Protein AF-A0A933AMP9-F1 (afdb_monomer)

pLDDT: mean 70.08, std 17.04, range [39.66, 95.19]

Secondary structure (DSSP, 8-state):
-----------HHHHHHHHHHHHHHHHTTS-SSHHHHHHHHHHHHHHHHHHHHHHHHHH---TTSSS-----

Sequence (72 aa):
MTDSQAAQPRNIQERSFEFAVRIVRLMDRLPHTTAGIQIGRQLMASGTSIGANAQEADAAETKADSIFHSPL

Nearest PDB structures (foldseek):
  9brq-assembly1_e  TM=6.652E-01  e=5.953E+00  Mus musculus

Solvent-accessible surface area (backbone atoms only — not comparable to full-atom values): 4557 Å² total; per-residue (Å²): 136,82,81,74,73,74,76,69,83,73,56,64,67,59,54,45,51,55,48,42,55,51,50,57,60,47,53,80,67,48,59,98,42,75,66,37,52,54,51,43,53,52,50,52,55,55,45,50,48,50,52,52,53,50,52,48,59,72,67,47,92,55,94,72,74,85,62,80,87,76,79,132

Foldseek 3Di:
DPPPPPPDPPDLLVVLVVLLVVLVVVLVVFPPDPVSVVVNVVSNVVSVVSVVVSVVVVVPPDPPPPDDDDDD

Radius of gyration: 17.69 Å; Cα contacts (8 Å, |Δi|>4): 21; chains: 1; bounding box: 48×41×39 Å

Structure (mmCIF, N/CA/C/O backbone):
data_AF-A0A933AMP9-F1
#
_entry.id   AF-A0A933AMP9-F1
#
loop_
_atom_site.group_PDB
_atom_site.id
_atom_site.type_symbol
_atom_site.label_atom_id
_atom_site.label_alt_id
_atom_site.label_comp_id
_atom_site.label_asym_id
_atom_site.label_entity_id
_atom_site.label_seq_id
_atom_site.pdbx_PDB_ins_code
_atom_site.Cartn_x
_atom_site.Cartn_y
_atom_site.Cartn_z
_atom_site.occupancy
_atom_site.B_iso_or_equiv
_atom_site.auth_seq_id
_atom_site.auth_comp_id
_atom_site.auth_asym_id
_atom_site.auth_atom_id
_atom_site.pdbx_PDB_model_num
ATOM 1 N N . MET A 1 1 ? 12.347 -32.176 -24.032 1.00 39.66 1 MET A N 1
ATOM 2 C CA . MET A 1 1 ? 12.872 -30.811 -24.227 1.00 39.66 1 MET A CA 1
ATOM 3 C C . MET A 1 1 ? 11.932 -29.872 -23.499 1.00 39.66 1 MET A C 1
ATOM 5 O O . MET A 1 1 ? 10.921 -29.466 -24.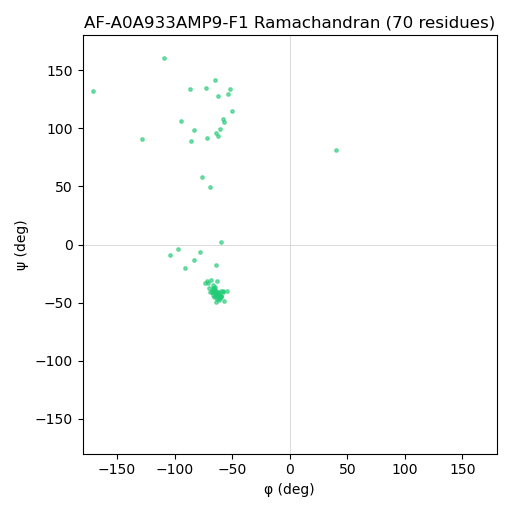047 1.00 39.66 1 MET A O 1
ATOM 9 N N . THR A 1 2 ? 12.167 -29.682 -22.203 1.00 40.53 2 THR A N 1
ATOM 10 C CA . THR A 1 2 ? 11.456 -28.683 -21.405 1.00 40.53 2 THR A CA 1
ATOM 11 C C . THR A 1 2 ? 12.177 -27.369 -21.638 1.00 40.53 2 THR A C 1
ATOM 13 O O . THR A 1 2 ? 13.242 -27.151 -21.058 1.00 40.53 2 THR A O 1
ATOM 16 N N . ASP A 1 3 ? 11.646 -26.539 -22.532 1.00 42.97 3 ASP A N 1
ATOM 17 C CA . ASP A 1 3 ? 12.105 -25.162 -22.663 1.00 42.97 3 ASP A CA 1
ATOM 18 C C . ASP A 1 3 ? 11.774 -24.450 -21.355 1.00 42.97 3 ASP A C 1
ATOM 20 O O . ASP A 1 3 ? 10.644 -24.039 -21.088 1.00 42.97 3 ASP A O 1
ATOM 24 N N . SER A 1 4 ? 12.782 -24.395 -20.488 1.00 49.59 4 SER A N 1
ATOM 25 C CA . SER A 1 4 ? 12.814 -23.525 -19.328 1.00 49.59 4 SER A CA 1
ATOM 26 C C . SER A 1 4 ? 12.763 -22.105 -19.874 1.00 49.59 4 SER A C 1
ATOM 28 O O . SER A 1 4 ? 13.781 -21.552 -20.293 1.00 49.59 4 SER A O 1
ATOM 30 N N . GLN A 1 5 ? 11.554 -21.549 -19.971 1.00 45.28 5 GLN A N 1
ATOM 31 C CA . GLN A 1 5 ? 11.360 -20.141 -20.273 1.00 45.28 5 GLN A CA 1
ATOM 32 C C . GLN A 1 5 ? 12.044 -19.361 -19.154 1.00 45.28 5 GLN A C 1
ATOM 34 O O . GLN A 1 5 ? 11.513 -19.234 -18.051 1.00 45.28 5 GLN A O 1
ATOM 39 N N . ALA A 1 6 ? 13.261 -18.889 -19.431 1.00 47.88 6 ALA A N 1
ATOM 40 C CA . ALA A 1 6 ? 13.943 -17.917 -18.603 1.00 47.88 6 ALA A CA 1
ATOM 41 C C . ALA A 1 6 ? 12.953 -16.775 -18.358 1.00 47.88 6 ALA A C 1
ATOM 43 O O . ALA A 1 6 ? 12.485 -16.141 -19.305 1.00 47.88 6 ALA A O 1
ATOM 44 N N . ALA A 1 7 ? 12.555 -16.599 -17.097 1.00 51.72 7 ALA A N 1
ATOM 45 C CA . ALA A 1 7 ? 11.578 -15.603 -16.703 1.00 51.72 7 ALA A CA 1
ATOM 46 C C . ALA A 1 7 ? 12.087 -14.234 -17.163 1.00 51.72 7 ALA A C 1
ATOM 48 O O . ALA A 1 7 ? 13.040 -13.706 -16.590 1.00 51.72 7 ALA A O 1
ATOM 49 N N . GLN A 1 8 ? 11.483 -13.692 -18.224 1.00 54.91 8 GLN A N 1
ATOM 50 C CA . GLN A 1 8 ? 11.789 -12.344 -18.685 1.00 54.91 8 GLN A CA 1
ATOM 51 C C . GLN A 1 8 ? 11.672 -11.398 -17.485 1.00 54.91 8 GLN A C 1
ATOM 53 O O . GLN A 1 8 ? 10.703 -11.532 -16.722 1.00 54.91 8 GLN A O 1
ATOM 58 N N . PRO A 1 9 ? 12.640 -10.489 -17.263 1.00 56.31 9 PRO A N 1
ATOM 59 C CA . PRO A 1 9 ? 12.587 -9.572 -16.137 1.00 56.31 9 PRO A CA 1
ATOM 60 C C . PRO A 1 9 ? 11.289 -8.773 -16.244 1.00 56.31 9 PRO A C 1
ATOM 62 O O . PRO A 1 9 ? 11.107 -7.964 -17.152 1.00 56.31 9 PRO A O 1
ATOM 65 N N . ARG A 1 10 ? 10.343 -9.079 -15.350 1.00 62.44 10 ARG A N 1
ATOM 66 C CA . ARG A 1 10 ? 9.010 -8.478 -15.365 1.00 62.44 10 ARG A CA 1
AT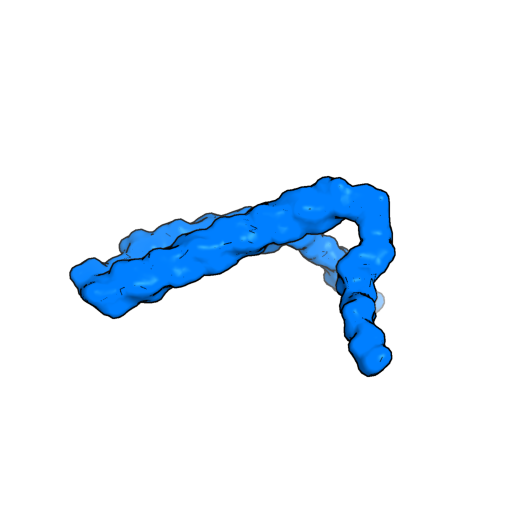OM 67 C C . ARG A 1 10 ? 9.175 -6.976 -15.137 1.00 62.44 10 ARG A C 1
ATOM 69 O O . ARG A 1 10 ? 9.858 -6.579 -14.189 1.00 62.44 10 ARG A O 1
ATOM 76 N N . ASN A 1 11 ? 8.585 -6.181 -16.022 1.00 80.81 11 ASN A N 1
ATOM 77 C CA . ASN A 1 11 ? 8.756 -4.737 -16.077 1.00 80.81 11 ASN A CA 1
ATOM 78 C C . ASN A 1 11 ? 8.449 -4.098 -14.700 1.00 80.81 11 ASN A C 1
ATOM 80 O O . ASN A 1 11 ? 7.433 -4.406 -14.069 1.00 80.81 11 ASN A O 1
ATOM 84 N N . ILE A 1 12 ? 9.360 -3.256 -14.194 1.00 77.62 12 ILE A N 1
ATOM 85 C CA . ILE A 1 12 ? 9.228 -2.651 -12.858 1.00 77.62 12 ILE A CA 1
ATOM 86 C C . ILE A 1 12 ? 8.021 -1.708 -12.807 1.00 77.62 12 ILE A C 1
ATOM 88 O O . ILE A 1 12 ? 7.313 -1.729 -11.802 1.00 77.62 12 ILE A O 1
ATOM 92 N N . GLN A 1 13 ? 7.728 -0.955 -13.875 1.00 75.25 13 GLN A N 1
ATOM 93 C CA . GLN A 1 13 ? 6.539 -0.097 -13.932 1.00 75.25 13 GLN A CA 1
ATOM 94 C C . GLN A 1 13 ? 5.251 -0.915 -13.778 1.00 75.25 13 GLN A C 1
ATOM 96 O O . GLN A 1 13 ? 4.391 -0.561 -12.972 1.00 75.25 13 GLN A O 1
ATOM 101 N N . GLU A 1 14 ? 5.138 -2.044 -14.481 1.00 79.94 14 GLU A N 1
ATOM 102 C CA . GLU A 1 14 ? 3.970 -2.931 -14.397 1.00 79.94 14 GLU A CA 1
ATOM 103 C C . GLU A 1 14 ? 3.785 -3.484 -12.975 1.00 79.94 14 GLU A C 1
ATOM 105 O O . GLU A 1 14 ? 2.700 -3.397 -12.399 1.00 79.94 14 GLU A O 1
ATOM 110 N N . ARG A 1 15 ? 4.869 -3.958 -12.346 1.00 80.88 15 ARG A N 1
ATOM 111 C CA . ARG A 1 15 ? 4.837 -4.451 -10.957 1.00 80.88 15 ARG A CA 1
ATOM 112 C C . ARG A 1 15 ? 4.455 -3.363 -9.956 1.00 80.88 15 ARG A C 1
ATOM 114 O O . ARG A 1 15 ? 3.713 -3.637 -9.012 1.00 80.88 15 ARG A O 1
ATOM 121 N N . SER A 1 16 ? 4.966 -2.150 -10.141 1.00 80.25 16 SER A N 1
ATOM 122 C CA . SER A 1 16 ? 4.659 -0.996 -9.294 1.00 80.25 16 SER A CA 1
ATOM 123 C C . SER A 1 16 ? 3.191 -0.586 -9.419 1.00 80.25 16 SER A C 1
ATOM 125 O O . SER A 1 16 ? 2.533 -0.333 -8.409 1.00 80.25 16 SER A O 1
ATOM 127 N N . PHE A 1 17 ? 2.646 -0.604 -10.636 1.00 80.94 17 PHE A N 1
ATOM 128 C CA . PHE A 1 17 ? 1.233 -0.333 -10.887 1.00 80.94 17 PHE A CA 1
ATOM 129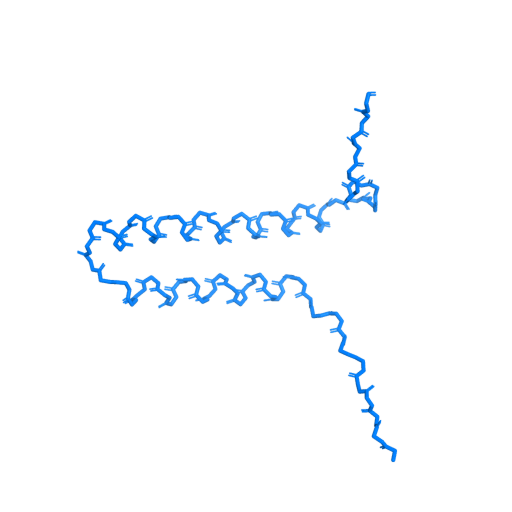 C C . PHE A 1 17 ? 0.322 -1.390 -10.247 1.00 80.94 17 PHE A C 1
ATOM 131 O O . PHE A 1 17 ? -0.599 -1.052 -9.499 1.00 80.94 17 PHE A O 1
ATOM 138 N N . GLU A 1 18 ? 0.607 -2.678 -10.464 1.00 85.50 18 GLU A N 1
ATOM 139 C CA . GLU A 1 18 ? -0.135 -3.776 -9.833 1.00 85.50 18 GLU A CA 1
ATOM 140 C C . GLU A 1 18 ? -0.100 -3.686 -8.303 1.00 85.50 18 GLU A C 1
ATOM 142 O O . GLU A 1 18 ? -1.106 -3.928 -7.627 1.00 85.50 18 GLU A O 1
ATOM 147 N N . PHE A 1 19 ? 1.053 -3.321 -7.739 1.00 82.69 19 PHE A N 1
ATOM 148 C CA . PHE A 1 19 ? 1.210 -3.126 -6.305 1.00 82.69 19 PHE A CA 1
ATOM 149 C C . PHE A 1 19 ? 0.336 -1.978 -5.781 1.00 82.69 19 PHE A C 1
ATOM 151 O O . PHE A 1 19 ? -0.377 -2.166 -4.793 1.00 82.69 19 PHE A O 1
ATOM 158 N N . ALA A 1 20 ? 0.308 -0.834 -6.470 1.00 82.12 20 ALA A N 1
ATOM 159 C CA . ALA A 1 20 ? -0.545 0.296 -6.104 1.00 82.12 20 ALA A CA 1
ATOM 160 C C . ALA A 1 20 ? -2.037 -0.089 -6.108 1.00 82.12 20 ALA A C 1
ATOM 162 O O . ALA A 1 20 ? -2.756 0.180 -5.143 1.00 82.12 20 ALA A O 1
ATOM 163 N N . VAL A 1 21 ? -2.490 -0.817 -7.136 1.00 87.88 21 VAL A N 1
ATOM 164 C CA . VAL A 1 21 ? -3.869 -1.331 -7.218 1.00 87.88 21 VAL A CA 1
ATOM 165 C C . VAL A 1 21 ? -4.195 -2.262 -6.044 1.00 87.88 21 VAL A C 1
ATOM 167 O O . VAL A 1 21 ? -5.295 -2.209 -5.487 1.00 87.88 21 VAL A O 1
ATOM 170 N N . ARG A 1 22 ? -3.250 -3.115 -5.631 1.00 88.75 22 ARG A N 1
ATOM 171 C CA . ARG A 1 22 ? -3.429 -4.004 -4.470 1.00 88.75 22 ARG A CA 1
ATOM 172 C C . ARG A 1 22 ? -3.535 -3.234 -3.157 1.00 88.75 22 ARG A C 1
ATOM 174 O O . ARG A 1 22 ? -4.334 -3.637 -2.316 1.00 88.75 22 ARG A O 1
ATOM 181 N N . ILE A 1 23 ? -2.780 -2.147 -2.986 1.00 85.00 23 ILE A N 1
ATOM 182 C CA . ILE A 1 23 ? -2.879 -1.294 -1.794 1.00 85.00 23 ILE A CA 1
ATOM 183 C C . ILE A 1 23 ? -4.259 -0.648 -1.701 1.00 85.00 23 ILE A C 1
ATOM 185 O O . ILE A 1 23 ? -4.882 -0.739 -0.647 1.00 85.00 23 ILE A O 1
ATOM 189 N N . VAL A 1 24 ? -4.777 -0.082 -2.796 1.00 85.69 24 VAL A N 1
ATOM 190 C CA . VAL A 1 24 ? -6.125 0.518 -2.813 1.00 85.69 24 VAL A CA 1
ATOM 191 C C . VAL A 1 24 ? -7.181 -0.511 -2.403 1.00 85.69 24 VAL A C 1
ATOM 193 O O . VAL A 1 24 ? -7.957 -0.275 -1.483 1.00 85.69 24 VAL A O 1
ATOM 196 N N . ARG A 1 25 ? -7.143 -1.711 -2.993 1.00 89.31 25 ARG A N 1
ATOM 197 C CA . ARG A 1 25 ? -8.076 -2.797 -2.639 1.00 89.31 25 ARG A CA 1
ATOM 198 C C . ARG A 1 25 ? -7.939 -3.271 -1.191 1.00 89.31 25 ARG A C 1
ATOM 200 O O . ARG A 1 25 ? -8.913 -3.738 -0.609 1.00 89.31 25 ARG A O 1
ATOM 207 N N . LEU A 1 26 ? -6.736 -3.210 -0.622 1.00 87.62 26 LEU A N 1
ATOM 208 C CA . LEU A 1 26 ? -6.500 -3.537 0.783 1.00 87.62 26 LEU A CA 1
ATOM 209 C C . LEU A 1 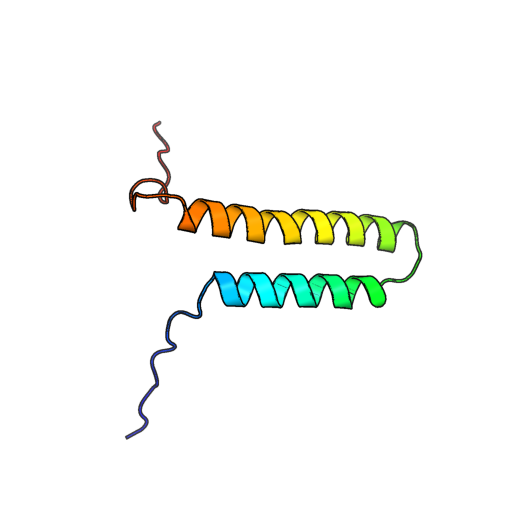26 ? -7.101 -2.469 1.707 1.00 87.62 26 LEU A C 1
ATOM 211 O O . LEU A 1 26 ? -7.654 -2.831 2.744 1.00 87.62 26 LEU A O 1
ATOM 215 N N . MET A 1 27 ? -7.043 -1.187 1.324 1.00 84.94 27 MET A N 1
ATOM 216 C CA . MET A 1 27 ? -7.654 -0.087 2.087 1.00 84.94 27 MET A CA 1
ATOM 217 C C . MET A 1 27 ? -9.155 -0.290 2.266 1.00 84.94 27 MET A C 1
ATOM 219 O O . MET A 1 27 ? -9.654 -0.142 3.378 1.00 84.94 27 MET A O 1
ATOM 223 N N . ASP A 1 28 ? -9.842 -0.748 1.220 1.00 86.44 28 ASP A N 1
ATOM 224 C CA . ASP A 1 28 ? -11.283 -1.029 1.260 1.00 86.44 28 ASP A CA 1
ATOM 225 C C . ASP A 1 28 ? -11.662 -2.169 2.223 1.00 86.44 28 ASP A C 1
ATOM 227 O O . ASP A 1 28 ? -12.829 -2.340 2.578 1.00 86.44 28 ASP A O 1
ATOM 231 N N . ARG A 1 29 ? -10.690 -2.993 2.630 1.00 91.81 29 ARG A N 1
ATOM 232 C CA . ARG A 1 29 ? -10.890 -4.147 3.519 1.00 91.81 29 ARG A CA 1
ATOM 233 C C . ARG A 1 29 ? -10.416 -3.898 4.947 1.00 91.81 29 ARG A C 1
ATOM 235 O O . ARG A 1 29 ? -10.662 -4.742 5.809 1.00 91.81 29 ARG A O 1
ATOM 242 N N . LEU A 1 30 ? -9.730 -2.787 5.210 1.00 89.75 30 LEU A N 1
ATOM 243 C CA . LEU A 1 30 ? -9.238 -2.480 6.547 1.00 89.75 30 LEU A CA 1
ATOM 244 C C . LEU A 1 30 ? -10.402 -2.081 7.467 1.00 89.75 30 LEU A C 1
ATOM 246 O O . LEU A 1 30 ? -11.250 -1.273 7.088 1.00 89.75 30 LEU A O 1
ATOM 250 N N . PRO A 1 31 ? -10.454 -2.618 8.698 1.00 89.38 31 PRO A N 1
ATOM 251 C CA . PRO A 1 31 ? -11.454 -2.205 9.667 1.00 89.38 31 PRO A CA 1
ATOM 252 C C . PRO A 1 31 ? -11.231 -0.739 10.043 1.00 89.38 31 PRO A C 1
ATOM 254 O O . PRO A 1 31 ? -10.090 -0.306 10.232 1.00 89.38 31 PRO A O 1
ATOM 257 N N . HIS A 1 32 ? -12.324 0.008 10.217 1.00 90.19 32 HIS A N 1
ATOM 258 C CA . HIS A 1 32 ? -12.311 1.440 10.534 1.00 90.19 32 HIS A CA 1
ATOM 259 C C . HIS A 1 32 ? -11.948 1.708 12.008 1.00 90.19 32 HIS A C 1
ATOM 261 O O . HIS A 1 32 ? -12.705 2.281 12.789 1.00 90.19 32 HIS A O 1
ATOM 267 N N . THR A 1 33 ? -10.769 1.231 12.393 1.00 95.19 33 THR A N 1
ATOM 268 C CA . THR A 1 33 ? -10.141 1.393 13.702 1.00 95.19 33 THR A CA 1
ATOM 269 C C . THR A 1 33 ? -8.955 2.341 13.577 1.00 95.19 33 THR A C 1
ATOM 271 O O . THR A 1 33 ? -8.393 2.509 12.494 1.00 95.19 33 THR A O 1
ATOM 274 N N . THR A 1 34 ? -8.505 2.913 14.693 1.00 91.31 34 THR A N 1
ATOM 275 C CA . THR A 1 34 ? -7.298 3.754 14.723 1.00 91.31 34 THR A CA 1
ATOM 276 C C . THR A 1 34 ? -6.079 3.031 14.138 1.00 91.31 34 THR A C 1
ATOM 278 O O . THR A 1 34 ? -5.319 3.623 13.375 1.00 91.31 34 THR A O 1
ATOM 281 N N . ALA A 1 35 ? -5.926 1.735 14.432 1.00 89.81 35 ALA A N 1
ATOM 282 C CA . ALA A 1 35 ? -4.860 0.911 13.868 1.00 89.81 35 ALA A CA 1
ATOM 283 C C . ALA A 1 35 ? -5.004 0.751 12.345 1.00 89.81 35 ALA A C 1
ATOM 285 O O . ALA A 1 35 ? -4.030 0.930 11.618 1.00 89.81 35 ALA A O 1
ATOM 286 N N . GLY A 1 36 ? -6.220 0.483 11.858 1.00 88.88 36 GLY A N 1
ATOM 287 C CA . GLY A 1 36 ? -6.498 0.345 10.427 1.00 88.88 36 GLY A CA 1
ATOM 288 C C . GLY A 1 36 ? -6.208 1.624 9.638 1.00 88.88 36 GL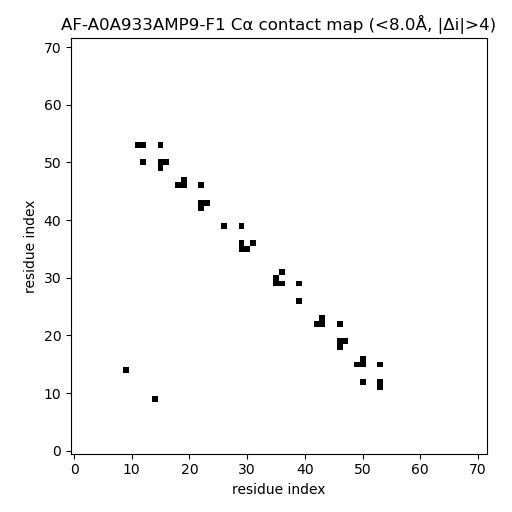Y A C 1
ATOM 289 O O . GLY A 1 36 ? -5.556 1.572 8.598 1.00 88.88 36 GLY A O 1
ATOM 290 N N . ILE A 1 37 ? -6.596 2.783 10.176 1.00 89.50 37 ILE A N 1
ATOM 291 C CA . ILE A 1 37 ? -6.321 4.097 9.573 1.00 89.50 37 ILE A CA 1
ATOM 292 C C . ILE A 1 37 ? -4.813 4.379 9.533 1.00 89.50 37 ILE A C 1
ATOM 294 O O . ILE A 1 37 ? -4.295 4.851 8.520 1.00 89.50 37 ILE A O 1
ATOM 298 N N . GLN A 1 38 ? -4.092 4.081 10.618 1.00 92.31 38 GLN A N 1
ATOM 299 C CA . GLN A 1 38 ? -2.656 4.351 10.699 1.00 92.31 38 GLN A CA 1
ATOM 300 C C . GLN A 1 38 ? -1.841 3.446 9.768 1.00 92.31 38 GLN A C 1
ATOM 302 O O . GLN A 1 38 ? -0.925 3.921 9.095 1.00 92.31 38 GLN A O 1
ATOM 307 N N . ILE A 1 39 ? -2.201 2.163 9.688 1.00 87.81 39 ILE A N 1
ATOM 308 C CA . ILE A 1 39 ? -1.623 1.211 8.731 1.00 87.81 39 ILE A CA 1
ATOM 309 C C . ILE A 1 39 ? -1.941 1.653 7.301 1.00 87.81 39 ILE A C 1
ATOM 311 O O . ILE A 1 39 ? -1.054 1.672 6.449 1.00 87.81 39 ILE A O 1
ATOM 315 N N . GLY A 1 40 ? -3.180 2.078 7.046 1.00 87.62 40 GLY A N 1
ATOM 316 C CA . GLY A 1 40 ? -3.588 2.526 5.725 1.00 87.62 40 GLY A CA 1
ATOM 317 C C . GLY A 1 40 ? -2.825 3.750 5.231 1.00 87.62 40 GLY A C 1
ATOM 318 O O . GLY A 1 40 ? -2.346 3.770 4.099 1.00 87.62 40 GLY A O 1
ATOM 319 N N . ARG A 1 41 ? -2.598 4.735 6.106 1.00 85.88 41 ARG A N 1
ATOM 320 C CA . ARG A 1 41 ? -1.754 5.900 5.801 1.00 85.88 41 ARG A CA 1
ATOM 321 C C . ARG A 1 41 ? -0.317 5.517 5.440 1.00 85.88 41 ARG A C 1
ATOM 323 O O . ARG A 1 41 ? 0.217 6.046 4.470 1.00 85.88 41 ARG A O 1
ATOM 330 N N . GLN A 1 42 ? 0.297 4.595 6.183 1.00 86.25 42 GLN A N 1
ATOM 331 C CA . GLN A 1 42 ? 1.663 4.129 5.898 1.00 86.25 42 GLN A CA 1
ATOM 332 C C . GLN A 1 42 ? 1.747 3.351 4.578 1.00 86.25 42 GLN A C 1
ATOM 334 O O . GLN A 1 42 ? 2.695 3.522 3.807 1.00 86.25 42 GLN A O 1
ATOM 339 N N . LEU A 1 43 ? 0.737 2.531 4.280 1.00 85.50 43 LEU A N 1
ATOM 340 C CA . LEU A 1 43 ? 0.656 1.795 3.020 1.00 85.50 43 LEU A CA 1
ATOM 341 C C . LEU A 1 43 ? 0.473 2.737 1.829 1.00 85.50 43 LEU A C 1
ATOM 343 O O . LEU A 1 43 ? 1.176 2.599 0.837 1.00 85.50 43 LEU A O 1
ATOM 347 N N . MET A 1 44 ? -0.395 3.742 1.940 1.00 80.38 44 MET A N 1
ATOM 348 C CA . MET A 1 44 ? -0.563 4.741 0.883 1.00 80.38 44 MET A CA 1
ATOM 349 C C . MET A 1 44 ? 0.736 5.510 0.613 1.00 80.38 44 MET A C 1
ATOM 351 O O . MET A 1 44 ? 1.140 5.618 -0.541 1.00 80.38 44 MET A O 1
ATOM 355 N N . ALA A 1 45 ? 1.429 5.971 1.661 1.00 78.94 45 ALA A N 1
ATOM 356 C CA . ALA A 1 45 ? 2.690 6.702 1.521 1.00 78.94 45 ALA A CA 1
ATOM 357 C C . ALA A 1 45 ? 3.805 5.856 0.873 1.00 78.94 45 ALA A C 1
ATOM 359 O O . ALA A 1 45 ? 4.509 6.328 -0.022 1.00 78.94 45 ALA A O 1
ATOM 360 N N . SER A 1 46 ? 3.943 4.591 1.284 1.00 76.00 46 SER A N 1
ATOM 361 C CA . SER A 1 46 ? 4.929 3.667 0.702 1.00 76.00 46 SER A CA 1
ATOM 362 C C . SER A 1 46 ? 4.563 3.210 -0.715 1.00 76.00 46 SER A C 1
ATOM 364 O O . SER A 1 46 ? 5.446 3.015 -1.544 1.00 76.00 46 SER A O 1
ATOM 366 N N . GLY A 1 47 ? 3.273 3.093 -1.039 1.00 70.38 47 GLY A N 1
ATOM 367 C CA . GLY A 1 47 ? 2.807 2.822 -2.400 1.00 70.38 47 GLY A CA 1
ATOM 368 C C . GLY A 1 47 ? 3.138 3.953 -3.377 1.00 70.38 47 GLY A C 1
ATOM 369 O O . GLY A 1 47 ? 3.564 3.690 -4.500 1.00 70.38 47 GLY A O 1
ATOM 370 N N . THR A 1 48 ? 3.003 5.212 -2.947 1.00 69.50 48 THR A N 1
ATOM 371 C CA . THR A 1 48 ? 3.335 6.380 -3.779 1.00 69.50 48 THR A CA 1
ATOM 372 C C . THR A 1 48 ? 4.835 6.568 -4.003 1.00 69.50 48 THR A C 1
ATOM 374 O O . THR A 1 48 ? 5.224 6.987 -5.092 1.00 69.50 48 THR A O 1
ATOM 377 N N . SER A 1 49 ? 5.691 6.219 -3.033 1.00 69.31 49 SER A N 1
ATOM 378 C CA . SER A 1 49 ? 7.146 6.341 -3.210 1.00 69.31 49 SER A CA 1
ATOM 379 C C . SER A 1 49 ? 7.697 5.355 -4.239 1.00 69.31 49 SER A C 1
ATOM 381 O O . SER A 1 49 ? 8.641 5.678 -4.943 1.00 69.31 49 SER A O 1
ATOM 383 N N . ILE A 1 50 ? 7.083 4.179 -4.397 1.00 70.88 50 ILE A N 1
ATOM 384 C CA . ILE A 1 50 ? 7.479 3.206 -5.426 1.00 70.88 50 ILE A CA 1
ATOM 385 C C . ILE A 1 50 ? 7.227 3.760 -6.834 1.00 70.88 50 ILE A C 1
ATOM 387 O O . ILE A 1 50 ? 8.063 3.582 -7.717 1.00 70.88 50 ILE A O 1
ATOM 391 N N . GLY A 1 51 ? 6.101 4.451 -7.040 1.00 65.06 51 GLY A N 1
ATOM 392 C CA . GLY A 1 51 ? 5.804 5.128 -8.305 1.00 65.06 51 GLY A CA 1
ATOM 393 C C . GLY A 1 51 ? 6.776 6.275 -8.588 1.00 65.06 51 GLY A C 1
ATOM 394 O O . GLY A 1 51 ? 7.312 6.352 -9.688 1.00 65.06 51 GLY A O 1
ATOM 395 N N . 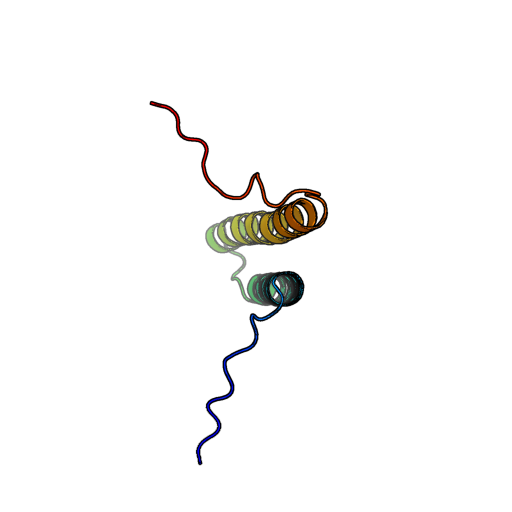ALA A 1 52 ? 7.055 7.107 -7.578 1.00 65.12 52 ALA A N 1
ATOM 396 C CA . ALA A 1 52 ? 8.021 8.200 -7.686 1.00 65.12 52 ALA A CA 1
ATOM 397 C C . ALA A 1 52 ? 9.440 7.687 -7.988 1.00 65.12 52 ALA A C 1
ATOM 399 O O . ALA A 1 52 ? 10.054 8.133 -8.948 1.00 65.12 52 ALA A O 1
ATOM 400 N N . ASN A 1 53 ? 9.917 6.676 -7.256 1.00 66.62 5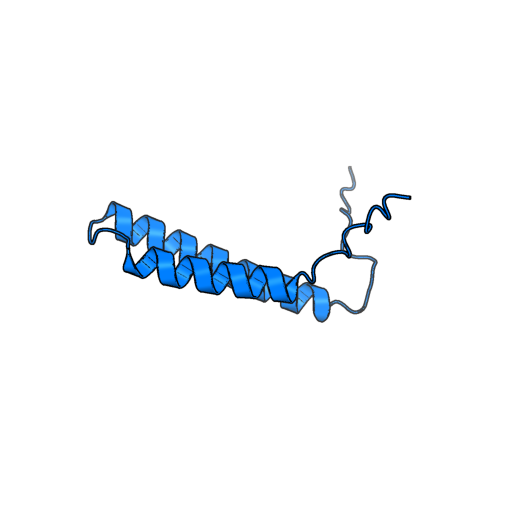3 ASN A N 1
ATOM 401 C CA . ASN A 1 53 ? 11.239 6.083 -7.465 1.00 66.62 53 ASN A CA 1
ATOM 402 C C . ASN A 1 53 ? 11.359 5.385 -8.828 1.00 66.62 53 ASN A C 1
ATOM 404 O O . ASN A 1 53 ? 12.421 5.416 -9.439 1.00 66.62 53 ASN A O 1
ATOM 408 N N . ALA A 1 54 ? 10.292 4.738 -9.314 1.00 61.19 54 ALA A N 1
ATOM 409 C CA . ALA A 1 54 ? 10.287 4.132 -10.647 1.00 61.19 54 ALA A CA 1
ATOM 410 C C . ALA A 1 54 ? 10.354 5.202 -11.746 1.00 61.19 54 ALA A C 1
ATOM 412 O O . ALA A 1 54 ? 11.103 5.047 -12.704 1.00 61.19 54 ALA A O 1
ATOM 413 N N . GLN A 1 55 ? 9.622 6.306 -11.576 1.00 62.03 55 GLN A N 1
ATOM 414 C CA . GLN A 1 55 ? 9.653 7.435 -12.500 1.00 62.03 55 GLN A CA 1
ATOM 415 C C . GLN A 1 55 ? 11.006 8.162 -12.478 1.00 62.03 55 GLN A C 1
ATOM 417 O O . GLN A 1 55 ? 11.506 8.539 -13.533 1.00 62.03 55 GLN A O 1
ATOM 422 N N . GLU A 1 56 ? 11.620 8.335 -11.307 1.00 62.53 56 GLU A N 1
ATOM 423 C CA . GLU A 1 56 ? 12.978 8.878 -11.180 1.00 62.53 56 GLU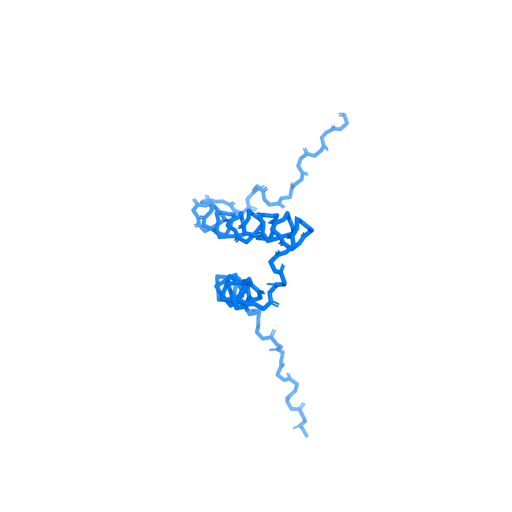 A CA 1
ATOM 424 C C . GLU A 1 56 ? 14.020 7.951 -11.814 1.00 62.53 56 GLU A C 1
ATOM 426 O O . GLU A 1 56 ? 14.912 8.437 -12.497 1.00 62.53 56 GLU A O 1
ATOM 431 N N . ALA A 1 57 ? 13.889 6.629 -11.666 1.00 60.47 57 ALA A N 1
ATOM 432 C CA . ALA A 1 57 ? 14.782 5.663 -12.307 1.00 60.47 57 ALA A CA 1
ATOM 433 C C . ALA A 1 57 ? 14.645 5.643 -13.841 1.00 60.47 57 ALA A C 1
ATOM 435 O O . ALA A 1 57 ? 15.643 5.459 -14.535 1.00 60.47 57 ALA A O 1
ATOM 436 N N . ASP A 1 58 ? 13.436 5.856 -14.370 1.00 58.81 58 ASP A N 1
ATOM 437 C CA . ASP A 1 58 ? 13.199 5.999 -15.813 1.00 58.81 58 ASP A CA 1
ATOM 438 C C . ASP A 1 58 ? 13.684 7.349 -16.359 1.00 58.81 58 ASP A C 1
ATOM 440 O O . ASP A 1 58 ? 14.120 7.430 -17.506 1.00 58.81 58 ASP A O 1
ATOM 444 N N . ALA A 1 59 ? 13.610 8.408 -15.547 1.00 57.47 59 ALA A N 1
ATOM 445 C CA . ALA A 1 59 ? 14.107 9.743 -15.880 1.00 57.47 59 ALA A CA 1
ATOM 446 C C . ALA A 1 59 ? 15.619 9.908 -15.630 1.00 57.47 59 ALA A C 1
ATOM 448 O O . ALA A 1 59 ? 16.218 10.876 -16.099 1.00 57.47 59 ALA A O 1
ATOM 449 N N . ALA A 1 60 ? 16.247 8.979 -14.904 1.00 54.09 60 ALA A N 1
ATOM 450 C CA . ALA A 1 60 ? 17.683 8.946 -14.685 1.00 54.09 60 ALA A CA 1
ATOM 451 C C . ALA A 1 60 ? 18.393 8.527 -15.981 1.00 54.09 60 ALA A C 1
ATOM 453 O O . ALA A 1 60 ? 18.637 7.349 -16.248 1.00 54.09 60 ALA A O 1
ATOM 454 N N . GLU A 1 61 ? 18.778 9.513 -16.791 1.00 49.16 61 GLU A N 1
ATOM 455 C CA . GLU A 1 61 ? 19.633 9.337 -17.967 1.00 49.16 61 GLU A CA 1
ATOM 456 C C . GLU A 1 61 ? 21.086 8.980 -17.589 1.00 49.16 61 GLU A C 1
ATOM 458 O O . GLU A 1 61 ? 22.025 9.619 -18.047 1.00 49.16 61 GLU A O 1
ATOM 463 N N . THR A 1 62 ? 21.348 7.995 -16.724 1.00 52.69 62 THR A N 1
ATOM 464 C CA . THR A 1 62 ? 22.669 7.338 -16.649 1.00 52.69 62 THR A CA 1
ATOM 465 C C . THR A 1 62 ? 22.651 6.108 -15.745 1.00 52.69 62 THR A C 1
ATOM 467 O O . THR A 1 62 ? 22.264 6.159 -14.584 1.00 52.69 62 THR A O 1
ATOM 470 N N . LYS A 1 63 ? 23.212 4.997 -16.242 1.00 51.38 63 LYS A N 1
ATOM 471 C CA . LYS A 1 63 ? 23.467 3.742 -15.498 1.00 51.38 63 LYS A CA 1
ATOM 472 C C . LYS A 1 63 ? 24.399 3.891 -14.272 1.00 51.38 63 LYS A C 1
ATOM 474 O O . LYS A 1 63 ? 24.744 2.882 -13.665 1.00 51.38 63 LYS A O 1
ATOM 479 N N . ALA A 1 64 ? 24.856 5.100 -13.947 1.00 51.25 64 ALA A N 1
ATOM 480 C CA . ALA A 1 64 ? 25.945 5.345 -13.005 1.00 51.25 64 ALA A CA 1
ATOM 481 C C . ALA A 1 64 ? 25.496 5.536 -11.545 1.00 51.25 64 ALA A C 1
ATOM 483 O O . ALA A 1 64 ? 26.306 5.300 -10.657 1.00 51.25 64 ALA A O 1
ATOM 484 N N . ASP A 1 65 ? 24.230 5.877 -11.279 1.00 49.25 65 ASP A N 1
ATOM 485 C CA . ASP A 1 65 ? 23.789 6.238 -9.916 1.00 49.25 65 ASP A CA 1
ATOM 486 C C . ASP A 1 65 ? 23.131 5.098 -9.122 1.00 49.25 65 ASP A C 1
ATOM 488 O O . ASP A 1 65 ? 22.835 5.235 -7.938 1.00 49.25 65 ASP A O 1
ATOM 492 N N . SER A 1 66 ? 22.936 3.922 -9.730 1.00 47.09 66 SER A N 1
ATOM 493 C CA . SER A 1 66 ? 22.266 2.802 -9.050 1.00 47.09 66 SER A CA 1
ATOM 494 C C . SER A 1 66 ? 23.156 2.047 -8.048 1.00 47.09 66 SER A C 1
ATOM 496 O O . SER A 1 66 ? 22.657 1.158 -7.355 1.00 47.09 66 SER A O 1
ATOM 498 N N . ILE A 1 67 ? 24.458 2.342 -7.959 1.00 53.31 67 ILE A N 1
ATOM 499 C CA . ILE A 1 67 ? 25.395 1.619 -7.090 1.00 53.31 67 ILE A CA 1
ATOM 500 C C . ILE A 1 67 ? 26.163 2.625 -6.233 1.00 53.31 67 ILE A C 1
ATOM 502 O O . ILE A 1 67 ? 27.229 3.091 -6.608 1.00 53.31 67 ILE A O 1
ATOM 506 N N . PHE A 1 68 ? 25.615 2.921 -5.055 1.00 51.03 68 PHE A N 1
ATOM 507 C CA . PHE A 1 68 ? 26.383 2.955 -3.808 1.00 51.03 68 PHE A CA 1
ATOM 508 C C . PHE A 1 68 ? 27.798 3.570 -3.913 1.00 51.03 68 PHE A C 1
ATOM 510 O O . PHE A 1 68 ? 28.796 2.851 -3.957 1.00 51.03 68 PHE A O 1
ATOM 517 N N . HIS A 1 69 ? 27.910 4.899 -3.881 1.00 39.97 69 HIS A N 1
ATOM 518 C CA . HIS A 1 69 ? 29.162 5.535 -3.471 1.00 39.97 69 HIS A CA 1
ATOM 519 C C . HIS A 1 69 ? 29.168 5.662 -1.943 1.00 39.97 69 HIS A C 1
ATOM 521 O O . HIS A 1 69 ? 28.705 6.652 -1.385 1.00 39.97 69 HIS A O 1
ATOM 527 N N . SER A 1 70 ? 29.670 4.632 -1.263 1.00 44.22 70 SER A N 1
ATOM 528 C CA . SER A 1 70 ? 30.196 4.771 0.096 1.00 44.22 70 SER A CA 1
ATOM 529 C C . SER A 1 70 ? 31.704 4.979 -0.017 1.00 44.22 70 SER A C 1
ATOM 531 O O . SER A 1 70 ? 32.405 4.008 -0.314 1.00 44.22 70 SER A O 1
ATOM 533 N N . PRO A 1 71 ? 32.239 6.188 0.207 1.00 49.53 71 PRO A N 1
ATOM 534 C CA . PRO A 1 71 ? 33.631 6.334 0.575 1.00 4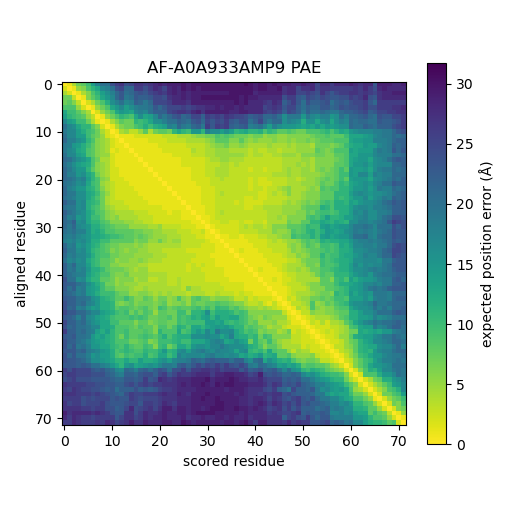9.53 71 PRO A CA 1
ATOM 535 C C . PRO A 1 71 ? 33.738 6.206 2.101 1.00 49.53 71 PRO A C 1
ATOM 537 O O . PRO A 1 71 ? 32.931 6.759 2.852 1.00 49.53 71 PRO A O 1
ATOM 540 N N . LEU A 1 72 ? 34.708 5.409 2.539 1.00 43.75 72 LEU A N 1
ATOM 541 C CA . LEU A 1 72 ? 35.326 5.580 3.852 1.00 43.75 72 LEU A CA 1
ATOM 542 C C . LEU A 1 72 ? 36.082 6.913 3.886 1.00 43.75 72 LEU A C 1
ATOM 544 O O . LEU A 1 72 ? 36.607 7.300 2.815 1.00 43.75 72 LEU A O 1
#

Mean predicted aligned error: 12.87 Å